Protein AF-A0AA38IQ80-F1 (afdb_monomer)

Mean predicted aligned error: 13.71 Å

Organism: NCBI:txid2755281

pLDDT: mean 82.58, std 14.48, range [47.19, 97.5]

Solvent-accessible surface area (backbone atoms only — not comparable to full-atom values): 9784 Å² total; per-residue (Å²): 133,89,78,82,50,76,65,57,54,51,52,50,52,53,50,52,51,53,53,58,63,65,72,68,71,72,79,78,72,71,72,54,96,90,56,76,80,74,76,79,72,66,96,60,54,74,66,58,50,52,52,52,51,52,54,49,54,58,61,67,70,52,61,52,74,55,47,19,66,72,8,39,65,35,91,82,21,68,60,34,56,56,54,49,64,78,44,91,44,77,90,53,44,68,58,62,79,64,60,53,92,86,53,67,62,66,62,53,52,49,47,66,72,64,61,79,82,84,71,52,74,68,54,50,50,49,63,73,43,44,65,59,54,49,52,54,50,20,63,73,68,74,44,91,78,81,85,65,34,56,85,69,84,79,131

Structure (mmCIF, N/CA/C/O backbone):
data_AF-A0AA38IQ80-F1
#
_entry.id   AF-A0AA38IQ80-F1
#
loop_
_atom_site.group_PDB
_atom_site.id
_atom_site.type_symbol
_atom_site.label_atom_id
_atom_site.label_alt_id
_atom_site.label_comp_id
_atom_site.label_asym_id
_atom_site.label_entity_id
_atom_site.label_seq_id
_atom_site.pdbx_PDB_ins_code
_atom_site.Cartn_x
_atom_site.Cartn_y
_atom_site.Cartn_z
_atom_site.occupancy
_atom_site.B_iso_or_equiv
_atom_site.auth_seq_id
_atom_site.auth_comp_id
_atom_site.auth_asym_id
_atom_site.auth_atom_id
_atom_site.pdbx_PDB_model_num
ATOM 1 N N . MET A 1 1 ? -36.121 51.555 -10.283 1.00 47.19 1 MET A N 1
ATOM 2 C CA . MET A 1 1 ? -35.225 50.377 -10.235 1.00 47.19 1 MET A CA 1
ATOM 3 C C . MET A 1 1 ? -35.871 49.265 -11.045 1.00 47.19 1 MET A C 1
ATOM 5 O O . MET A 1 1 ? -36.967 48.864 -10.685 1.00 47.19 1 MET A O 1
ATOM 9 N N . ARG A 1 2 ? -35.281 48.832 -12.169 1.00 55.78 2 ARG A N 1
ATOM 10 C CA . ARG A 1 2 ? -35.814 47.683 -12.925 1.00 55.78 2 ARG A CA 1
ATOM 11 C C . ARG A 1 2 ? -35.409 46.407 -12.190 1.00 55.78 2 ARG A C 1
ATOM 13 O O . ARG A 1 2 ? -34.219 46.151 -12.035 1.00 55.78 2 ARG A O 1
ATOM 20 N N . THR A 1 3 ? -36.388 45.669 -11.685 1.00 60.72 3 THR A N 1
ATOM 21 C CA . THR A 1 3 ? -36.188 44.352 -11.080 1.00 60.72 3 THR A CA 1
ATOM 22 C C . THR A 1 3 ? -35.866 43.352 -12.188 1.00 60.72 3 THR A C 1
ATOM 24 O O . THR A 1 3 ? -36.553 43.300 -13.204 1.00 60.72 3 THR A O 1
ATOM 27 N N . ILE A 1 4 ? -34.773 42.608 -12.025 1.00 68.94 4 ILE A N 1
ATOM 28 C CA . ILE A 1 4 ? -34.336 41.595 -12.992 1.00 68.94 4 ILE A CA 1
ATOM 29 C C . ILE A 1 4 ? -35.294 40.403 -12.875 1.00 68.94 4 ILE A C 1
ATOM 31 O O . ILE A 1 4 ? -35.487 39.880 -11.775 1.00 68.94 4 ILE A O 1
ATOM 35 N N . SER A 1 5 ? -35.917 40.000 -13.985 1.00 77.25 5 SER A N 1
ATOM 36 C CA . SER A 1 5 ? -36.846 38.866 -14.007 1.00 77.25 5 SER A CA 1
ATOM 37 C C . SER A 1 5 ? -36.085 37.549 -13.791 1.00 77.25 5 SER A C 1
ATOM 39 O O . SER A 1 5 ? -34.953 37.417 -14.262 1.00 77.25 5 SER A O 1
ATOM 41 N N . PRO A 1 6 ? -36.674 36.530 -13.137 1.00 72.69 6 PRO A N 1
ATOM 42 C CA . PRO A 1 6 ? -36.045 35.214 -12.982 1.00 72.69 6 PRO A CA 1
ATOM 43 C C . PRO A 1 6 ? -35.597 34.567 -14.306 1.00 72.69 6 PRO A C 1
ATOM 45 O O . PRO A 1 6 ? -34.631 33.802 -14.324 1.00 72.69 6 PRO A O 1
ATOM 48 N N . GLU A 1 7 ? -36.265 34.887 -15.419 1.00 76.56 7 GLU A N 1
ATOM 49 C CA . GLU A 1 7 ? -35.864 34.453 -16.766 1.00 76.56 7 GLU A CA 1
ATOM 50 C C . GLU A 1 7 ? -34.572 35.131 -17.245 1.00 76.56 7 GLU A C 1
ATOM 52 O O . GLU A 1 7 ? -33.694 34.472 -17.804 1.00 76.56 7 GLU A O 1
ATOM 57 N N . ASP A 1 8 ? -34.378 36.413 -16.930 1.00 75.56 8 ASP A N 1
ATOM 58 C CA . ASP A 1 8 ? -33.165 37.152 -17.295 1.00 75.56 8 ASP A CA 1
ATOM 59 C C . ASP A 1 8 ? -31.938 36.603 -16.550 1.00 75.56 8 ASP A C 1
ATOM 61 O O . ASP A 1 8 ? -30.848 36.494 -17.117 1.00 75.56 8 ASP A O 1
ATOM 65 N N . VAL A 1 9 ? -32.124 36.175 -15.294 1.00 76.12 9 VAL A N 1
ATOM 66 C CA . VAL A 1 9 ? -31.076 35.520 -14.492 1.00 76.12 9 VAL A CA 1
ATOM 67 C C . VAL A 1 9 ? -30.686 34.170 -15.097 1.00 76.12 9 VAL A C 1
ATOM 69 O O . VAL A 1 9 ? -29.496 33.859 -15.201 1.00 76.12 9 VAL A O 1
ATOM 72 N N . LYS A 1 10 ? -31.663 33.373 -15.552 1.00 74.50 10 LYS A N 1
ATOM 73 C CA . LYS A 1 10 ? -31.400 32.091 -16.227 1.00 74.50 10 LYS A CA 1
ATOM 74 C C . LYS A 1 10 ? -30.677 32.285 -17.557 1.00 74.50 10 LYS A C 1
ATOM 76 O O . LYS A 1 10 ? -29.750 31.528 -17.858 1.00 74.50 10 LYS A O 1
ATOM 81 N N . LEU A 1 11 ? -31.064 33.295 -18.335 1.00 73.69 11 LEU A N 1
ATOM 82 C CA . LEU A 1 11 ? -30.424 33.611 -19.611 1.00 73.69 11 LEU A CA 1
ATOM 83 C C . LEU A 1 11 ? -28.966 34.053 -19.407 1.00 73.69 11 LEU A C 1
ATOM 85 O O . LEU A 1 11 ? -28.069 33.577 -20.107 1.00 73.69 11 LEU A O 1
ATOM 89 N N . LEU A 1 12 ? -28.712 34.892 -18.397 1.00 74.81 12 LEU A N 1
ATOM 90 C CA . LEU A 1 12 ? -27.363 35.301 -17.997 1.00 74.81 12 LEU A CA 1
ATOM 91 C C . LEU A 1 12 ? -26.515 34.107 -17.549 1.00 74.81 12 LEU A C 1
ATOM 93 O O . LEU A 1 12 ? -25.401 33.937 -18.043 1.00 74.81 12 LEU A O 1
ATOM 97 N N . ALA A 1 13 ? -27.049 33.234 -16.691 1.00 72.38 13 ALA A N 1
ATOM 98 C CA . ALA A 1 13 ? -26.340 32.043 -16.222 1.00 72.38 13 ALA A CA 1
ATOM 99 C C . ALA A 1 13 ? -25.970 31.096 -17.378 1.00 72.38 13 ALA A C 1
ATOM 101 O O . ALA A 1 13 ? -24.847 30.589 -17.448 1.00 72.38 13 ALA A O 1
ATOM 102 N N . ARG A 1 14 ? -26.886 30.907 -18.334 1.00 72.06 14 ARG A N 1
ATOM 103 C CA . ARG A 1 14 ? -26.662 30.071 -19.521 1.00 72.06 14 ARG A CA 1
ATOM 104 C C . ARG A 1 14 ? -25.621 30.677 -20.465 1.00 72.06 14 ARG A C 1
ATOM 106 O O . ARG A 1 14 ? -24.789 29.951 -21.009 1.00 72.06 14 ARG A O 1
ATOM 113 N N . ASN A 1 15 ? -25.611 32.000 -20.617 1.00 72.44 15 ASN A N 1
ATOM 114 C CA . ASN A 1 15 ? -24.608 32.704 -21.416 1.00 72.44 15 ASN A CA 1
ATOM 115 C C . ASN A 1 15 ? -23.217 32.660 -20.773 1.00 72.44 15 ASN A C 1
ATOM 117 O O . ASN A 1 15 ? -22.242 32.388 -21.472 1.00 72.44 15 ASN A O 1
ATOM 121 N N . VAL A 1 16 ? -23.119 32.829 -19.451 1.00 72.25 16 VAL A N 1
ATOM 122 C CA . VAL A 1 16 ? -21.860 32.660 -18.708 1.00 72.25 16 VAL A CA 1
ATOM 123 C C . VAL A 1 16 ? -21.330 31.234 -18.865 1.00 72.25 16 VAL A C 1
ATOM 125 O O . VAL A 1 16 ? -20.164 31.057 -19.216 1.00 72.25 16 VAL A O 1
ATOM 128 N N . TYR A 1 17 ? -22.185 30.219 -18.713 1.00 69.00 17 TYR A N 1
ATOM 129 C CA . TYR A 1 17 ? -21.807 28.819 -18.924 1.00 69.00 17 TYR A CA 1
ATOM 130 C C . TYR A 1 17 ? -21.255 28.573 -20.339 1.00 69.00 17 TYR A C 1
ATOM 132 O O . TYR A 1 17 ? -20.191 27.978 -20.503 1.00 69.00 17 TYR A O 1
ATOM 140 N N . ASN A 1 18 ? -21.913 29.104 -21.372 1.00 63.59 18 ASN A N 1
ATOM 141 C CA . ASN A 1 18 ? -21.464 28.959 -22.759 1.00 63.59 18 ASN A CA 1
ATOM 142 C C . ASN A 1 18 ? -20.142 29.696 -23.055 1.00 63.59 18 ASN A C 1
ATOM 144 O O . ASN A 1 18 ? -19.335 29.214 -23.852 1.00 63.59 18 ASN A O 1
ATOM 148 N N . ILE A 1 19 ? -19.894 30.844 -22.414 1.00 65.19 19 ILE A N 1
ATOM 149 C CA . ILE A 1 19 ? -18.624 31.582 -22.519 1.00 65.19 19 ILE A CA 1
ATOM 150 C C . ILE A 1 19 ? -17.487 30.798 -21.850 1.00 65.19 19 ILE A C 1
ATOM 152 O O . ILE A 1 19 ? -16.392 30.715 -22.410 1.00 65.19 19 ILE A O 1
ATOM 156 N N . LEU A 1 20 ? -17.748 30.182 -20.694 1.00 59.84 20 LEU A N 1
ATOM 157 C CA . LEU A 1 20 ? -16.779 29.331 -19.997 1.00 59.84 20 LEU A CA 1
ATOM 158 C C . LEU A 1 20 ? -16.439 28.075 -20.812 1.00 59.84 20 LEU A C 1
ATOM 160 O O . LEU A 1 20 ? -15.265 27.731 -20.925 1.00 59.84 20 LEU A O 1
ATOM 164 N N . GLN A 1 21 ? -17.427 27.457 -21.470 1.00 57.25 21 GLN A N 1
ATOM 165 C CA . GLN A 1 21 ? -17.181 26.313 -22.357 1.00 57.25 21 GLN A CA 1
ATOM 166 C C . GLN A 1 21 ? -16.397 26.693 -23.627 1.00 57.25 21 GLN A C 1
ATOM 168 O O . GLN A 1 21 ? -15.584 25.906 -24.114 1.00 57.25 21 GLN A O 1
ATOM 173 N N . LYS A 1 22 ? -16.572 27.912 -24.160 1.00 55.31 22 LYS A N 1
ATOM 174 C CA . LYS A 1 22 ? -15.822 28.390 -25.340 1.00 55.31 22 LYS A CA 1
ATOM 175 C C . LYS A 1 22 ? -14.358 28.742 -25.052 1.00 55.31 22 LYS A C 1
ATOM 177 O O . LYS A 1 22 ? -13.553 28.707 -25.979 1.00 55.31 22 LYS A O 1
ATOM 182 N N . LYS A 1 23 ? -13.984 29.044 -23.803 1.00 51.28 23 LYS A N 1
ATOM 183 C CA . LYS A 1 23 ? -12.601 29.408 -23.434 1.00 51.28 23 LYS A CA 1
ATOM 184 C C . LYS A 1 23 ? -11.642 28.221 -23.271 1.00 51.28 23 LYS A C 1
ATOM 186 O O . LYS A 1 23 ? -10.462 28.454 -23.042 1.00 51.28 23 LYS A O 1
ATOM 191 N N . ASN A 1 24 ? -12.097 26.976 -23.448 1.00 50.72 24 ASN A N 1
ATOM 192 C CA . ASN A 1 24 ? -11.284 25.786 -23.170 1.00 50.72 24 ASN A CA 1
ATOM 193 C C . ASN A 1 24 ? -11.071 24.844 -24.369 1.00 50.72 24 ASN A C 1
ATOM 195 O O . ASN A 1 24 ? -11.049 23.624 -24.233 1.00 50.72 24 ASN A O 1
ATOM 199 N N . LYS A 1 25 ? -10.843 25.407 -25.559 1.00 52.00 25 LYS A N 1
ATOM 200 C CA . LYS A 1 25 ? -10.067 24.717 -26.601 1.00 52.00 25 LYS A CA 1
A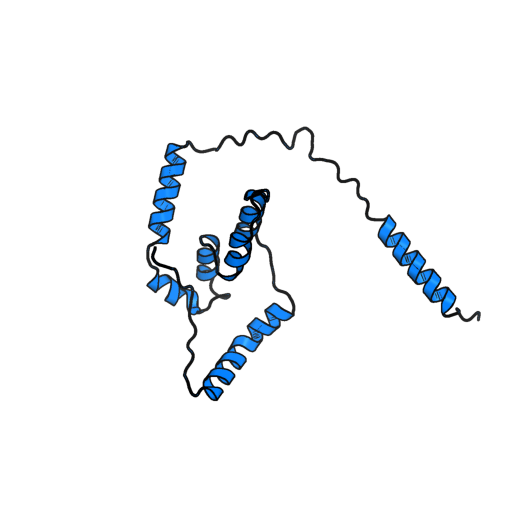TOM 201 C C . LYS A 1 25 ? -8.713 25.398 -26.731 1.00 52.00 25 LYS A C 1
ATOM 203 O O . LYS A 1 25 ? -8.457 26.111 -27.697 1.00 52.00 25 LYS A O 1
ATOM 208 N N . GLN A 1 26 ? -7.837 25.171 -25.753 1.00 48.97 26 GLN A N 1
ATOM 209 C CA . GLN A 1 26 ? -6.413 25.260 -26.054 1.00 48.97 26 GLN A CA 1
ATOM 210 C C . GLN A 1 26 ? -6.159 24.266 -27.191 1.00 48.97 26 GLN A C 1
ATOM 212 O O . GLN A 1 26 ? -6.495 23.085 -27.069 1.00 48.97 26 GLN A O 1
ATOM 217 N N . LYS A 1 27 ? -5.643 24.741 -28.330 1.00 48.34 27 LYS A N 1
ATOM 218 C CA . LYS A 1 27 ? -5.031 23.838 -29.302 1.00 48.34 27 LYS A CA 1
ATOM 219 C C . LYS A 1 27 ? -3.924 23.125 -28.537 1.00 48.34 27 LYS A C 1
ATOM 221 O O . LYS A 1 27 ? -2.932 23.754 -28.186 1.00 48.34 27 LYS A O 1
ATOM 226 N N . ILE A 1 28 ? -4.120 21.845 -28.243 1.00 50.62 28 ILE A N 1
ATOM 227 C CA . ILE A 1 28 ? -3.024 20.980 -27.831 1.00 50.62 28 ILE A CA 1
ATOM 228 C C . ILE A 1 28 ? -2.123 20.941 -29.060 1.00 50.62 28 ILE A C 1
ATOM 230 O O . ILE A 1 28 ? -2.446 20.279 -30.047 1.00 50.62 28 ILE A O 1
ATOM 234 N N . SER A 1 29 ? -1.068 21.755 -29.054 1.00 55.84 29 SER A N 1
ATOM 235 C CA . SER A 1 29 ? 0.051 21.528 -29.953 1.00 55.84 29 SER A CA 1
ATOM 236 C C . SER A 1 29 ? 0.488 20.096 -29.695 1.00 55.84 29 SER A C 1
ATOM 238 O O . SER A 1 29 ? 0.664 19.707 -28.536 1.00 55.84 29 SER A O 1
ATOM 240 N N . GLY A 1 30 ? 0.590 19.300 -30.758 1.00 58.19 30 GLY A N 1
ATOM 241 C CA . GLY A 1 30 ? 1.251 18.008 -30.657 1.00 58.19 30 GLY A CA 1
ATOM 242 C C . GLY A 1 30 ? 2.652 18.186 -30.061 1.00 58.19 30 GLY A C 1
ATOM 243 O O . GLY A 1 30 ? 3.162 19.313 -30.031 1.00 58.19 30 GLY A O 1
ATOM 244 N N . PRO A 1 31 ? 3.255 17.103 -29.551 1.00 57.38 31 PRO A N 1
ATOM 245 C CA . PRO A 1 31 ? 4.637 17.152 -29.096 1.00 57.38 31 PRO A CA 1
ATOM 246 C C . PRO A 1 31 ? 5.541 17.783 -30.169 1.00 57.38 31 PRO A C 1
ATOM 248 O O . PRO A 1 31 ? 5.267 17.640 -31.364 1.00 57.38 31 PRO A O 1
ATOM 251 N N . ASP A 1 32 ? 6.565 18.513 -29.720 1.00 54.94 32 ASP A N 1
ATOM 252 C CA . ASP A 1 32 ? 7.555 19.170 -30.580 1.00 54.94 32 ASP A CA 1
ATOM 253 C C . ASP A 1 32 ? 8.129 18.177 -31.606 1.00 54.94 32 ASP A C 1
ATOM 255 O O . ASP A 1 32 ? 8.202 16.977 -31.329 1.00 54.94 32 ASP A O 1
ATOM 259 N N . LEU A 1 33 ? 8.556 18.656 -32.777 1.00 49.56 33 LEU A N 1
ATOM 260 C CA . LEU A 1 33 ? 9.211 17.814 -33.794 1.00 49.56 33 LEU A CA 1
ATOM 261 C C . LEU A 1 33 ? 10.455 17.107 -33.222 1.00 49.56 33 LEU A C 1
ATOM 263 O O . LEU A 1 33 ? 10.764 15.988 -33.632 1.00 49.56 33 LEU A O 1
ATOM 267 N N . ASP A 1 34 ? 11.077 17.716 -32.210 1.00 54.97 34 ASP A N 1
ATOM 268 C CA . ASP A 1 34 ? 12.207 17.169 -31.453 1.00 54.97 34 ASP A CA 1
ATOM 269 C C . ASP A 1 34 ? 11.791 16.332 -30.225 1.00 54.97 34 ASP A C 1
ATOM 271 O O . ASP A 1 34 ? 12.625 15.705 -29.570 1.00 54.97 34 ASP A O 1
ATOM 275 N N . TYR A 1 35 ? 10.494 16.261 -29.908 1.00 58.22 35 TYR A N 1
ATOM 276 C CA . TYR A 1 35 ? 9.950 15.560 -28.744 1.00 58.22 35 TYR A CA 1
ATOM 277 C C . TYR A 1 35 ? 9.152 14.317 -29.145 1.00 58.22 35 TYR A C 1
ATOM 279 O O . TYR A 1 35 ? 7.961 14.204 -28.873 1.00 58.22 35 TYR A O 1
ATOM 287 N N . GLY A 1 36 ? 9.798 13.326 -29.759 1.00 57.44 36 GLY A N 1
ATOM 288 C CA . GLY A 1 36 ? 9.163 12.008 -29.861 1.00 57.44 36 GLY A CA 1
ATOM 289 C C . GLY A 1 36 ? 9.485 11.197 -31.096 1.00 57.44 36 GLY A C 1
ATOM 290 O O . GLY A 1 36 ? 8.595 10.800 -31.843 1.00 57.44 36 GLY A O 1
ATOM 291 N N . ARG A 1 37 ? 10.747 10.800 -31.218 1.00 48.84 37 ARG A N 1
ATOM 292 C CA . ARG A 1 37 ? 11.069 9.460 -31.709 1.00 48.84 37 ARG A CA 1
ATOM 293 C C . ARG A 1 37 ? 12.253 8.924 -30.924 1.00 48.84 37 ARG A C 1
ATOM 295 O O . ARG A 1 37 ? 13.312 8.648 -31.470 1.00 48.84 37 ARG A O 1
ATOM 302 N N . GLN A 1 38 ? 12.085 8.830 -29.609 1.00 51.81 38 GLN A N 1
ATOM 303 C CA . GLN A 1 38 ? 13.052 8.122 -28.787 1.00 51.81 38 GLN A CA 1
ATOM 304 C C . GLN A 1 38 ? 12.930 6.644 -29.154 1.00 51.81 38 GLN A C 1
ATOM 306 O O . GLN A 1 38 ? 12.042 5.939 -28.679 1.00 51.81 38 GLN A O 1
ATOM 311 N N . ASN A 1 39 ? 13.821 6.177 -30.031 1.00 51.44 39 ASN A N 1
ATOM 312 C CA . ASN A 1 39 ? 14.406 4.865 -29.810 1.00 51.44 39 ASN A CA 1
ATOM 313 C C . ASN A 1 39 ? 14.873 4.917 -28.357 1.00 51.44 39 ASN A C 1
ATOM 315 O O . ASN A 1 39 ? 15.810 5.651 -28.051 1.00 51.44 39 ASN A O 1
ATOM 319 N N . ILE A 1 40 ? 14.119 4.290 -27.456 1.00 59.50 40 ILE A N 1
ATOM 320 C CA . ILE A 1 40 ? 14.504 4.177 -26.055 1.00 59.50 40 ILE A CA 1
ATOM 321 C C . ILE A 1 40 ? 15.714 3.250 -26.091 1.00 59.50 40 ILE A C 1
ATOM 323 O O . ILE A 1 40 ? 15.570 2.032 -26.060 1.00 59.50 40 ILE A O 1
ATOM 327 N N . VAL A 1 41 ? 16.894 3.826 -26.305 1.00 62.00 41 VAL A N 1
ATOM 328 C CA . VAL A 1 41 ? 18.148 3.141 -26.039 1.00 62.00 41 VAL A CA 1
ATOM 329 C C . VAL A 1 41 ? 18.135 2.983 -24.532 1.00 62.00 41 VAL A C 1
ATOM 331 O O . VAL A 1 41 ? 18.096 3.975 -23.810 1.00 62.00 41 VAL A O 1
ATOM 334 N N . MET A 1 42 ? 18.002 1.746 -24.066 1.00 64.69 42 MET A N 1
ATOM 335 C CA . MET A 1 42 ? 18.162 1.483 -22.647 1.00 64.69 42 MET A CA 1
ATOM 336 C C . MET A 1 42 ? 19.602 1.850 -22.292 1.00 64.69 42 MET A C 1
ATOM 338 O O . MET A 1 42 ? 20.526 1.439 -22.989 1.00 64.69 42 MET A O 1
ATOM 342 N N . ASP A 1 43 ? 19.781 2.641 -21.236 1.00 80.56 43 ASP A N 1
ATOM 343 C CA . ASP A 1 43 ? 21.109 3.079 -20.778 1.00 80.56 43 ASP A CA 1
ATOM 344 C C . ASP A 1 43 ? 21.963 1.915 -20.234 1.00 80.56 43 ASP A C 1
ATOM 346 O O . ASP A 1 43 ? 23.140 2.094 -19.938 1.00 80.56 43 ASP A O 1
ATOM 350 N N . ILE A 1 44 ? 21.355 0.734 -20.099 1.00 85.38 44 ILE A N 1
ATOM 351 C CA . ILE A 1 44 ? 21.932 -0.506 -19.586 1.00 85.38 44 ILE A CA 1
ATOM 352 C C . ILE A 1 44 ? 21.792 -1.610 -20.630 1.00 85.38 44 ILE A C 1
ATOM 354 O O . ILE A 1 44 ? 20.819 -1.635 -21.393 1.00 85.38 44 ILE A O 1
ATOM 358 N N . ASP A 1 45 ? 22.755 -2.527 -20.650 1.00 90.62 45 ASP A N 1
ATOM 359 C CA . ASP A 1 45 ? 22.681 -3.698 -21.517 1.00 90.62 45 ASP A CA 1
ATOM 360 C C . ASP A 1 45 ? 21.666 -4.737 -20.994 1.00 90.62 45 ASP A C 1
ATOM 362 O O . ASP A 1 45 ? 21.217 -4.702 -19.842 1.00 90.62 45 ASP A O 1
ATOM 366 N N . ASP A 1 46 ? 21.273 -5.671 -21.864 1.00 88.56 46 ASP A N 1
ATOM 367 C CA . ASP A 1 46 ? 20.268 -6.686 -21.533 1.00 88.56 46 ASP A CA 1
ATOM 368 C C . ASP A 1 46 ? 20.722 -7.623 -20.396 1.00 88.56 46 ASP A C 1
ATOM 370 O O . ASP A 1 46 ? 19.898 -8.098 -19.610 1.00 88.56 46 ASP A O 1
ATOM 374 N N . ALA A 1 47 ? 22.026 -7.895 -20.284 1.00 91.38 47 ALA A N 1
ATOM 375 C CA . ALA A 1 47 ? 22.570 -8.776 -19.254 1.00 91.38 47 ALA A CA 1
ATOM 376 C C . ALA A 1 47 ? 22.567 -8.091 -17.879 1.00 91.38 47 ALA A C 1
ATOM 378 O O . ALA A 1 47 ? 22.199 -8.703 -16.872 1.00 91.38 47 ALA A O 1
ATOM 379 N N . GLU A 1 48 ? 22.920 -6.810 -17.840 1.00 93.06 48 GLU A N 1
ATOM 380 C CA . GLU A 1 48 ? 22.863 -5.956 -16.664 1.00 93.06 48 GLU A CA 1
ATOM 381 C C . GLU A 1 48 ? 21.418 -5.801 -16.175 1.00 93.06 48 GLU A C 1
ATOM 383 O O . GLU A 1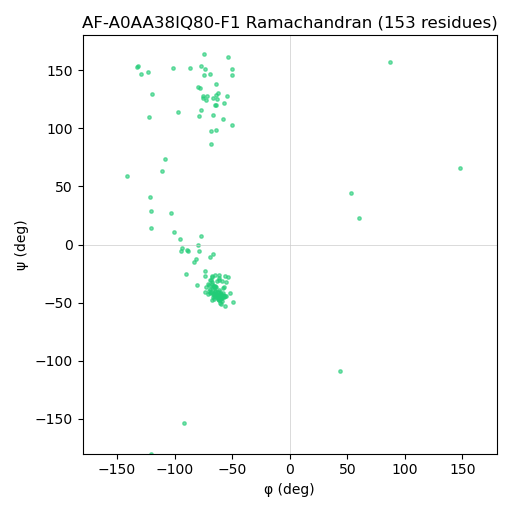 48 ? 21.147 -5.955 -14.980 1.00 93.06 48 GLU A O 1
ATOM 388 N N . PHE A 1 49 ? 20.463 -5.593 -17.089 1.00 91.31 49 PHE A N 1
ATOM 389 C CA . PHE A 1 49 ? 19.041 -5.547 -16.750 1.00 91.31 49 PHE A CA 1
ATOM 390 C C . PHE A 1 49 ? 18.558 -6.843 -16.086 1.00 91.31 49 PHE A C 1
ATOM 392 O O . PHE A 1 49 ? 17.910 -6.795 -15.034 1.00 91.31 49 PHE A O 1
ATOM 399 N N . GLU A 1 50 ? 18.881 -8.006 -16.656 1.00 93.81 50 GLU A N 1
ATOM 400 C CA . GLU A 1 50 ? 18.484 -9.291 -16.071 1.00 93.81 50 GLU A CA 1
ATOM 401 C C . GLU A 1 50 ? 19.148 -9.529 -14.704 1.00 93.81 50 GLU A C 1
ATOM 403 O O . GLU A 1 50 ? 18.495 -10.032 -13.783 1.00 93.81 50 GLU A O 1
ATOM 408 N N . ASN A 1 51 ? 20.396 -9.091 -14.513 1.00 94.31 51 ASN A N 1
ATOM 409 C CA . ASN A 1 51 ? 21.064 -9.158 -13.214 1.00 94.31 51 ASN A CA 1
ATOM 410 C C . ASN A 1 51 ? 20.395 -8.255 -12.160 1.00 94.31 51 ASN A C 1
ATOM 412 O O . ASN A 1 51 ? 20.139 -8.692 -11.032 1.00 94.31 51 ASN A O 1
ATOM 416 N N . HIS A 1 52 ? 20.048 -7.016 -12.523 1.00 92.88 52 HIS A N 1
ATOM 417 C CA . HIS A 1 52 ? 19.313 -6.099 -11.647 1.00 92.88 52 HIS A CA 1
ATOM 418 C C . HIS A 1 52 ? 17.935 -6.644 -11.281 1.00 92.88 52 HIS A C 1
ATOM 420 O O . HIS A 1 52 ? 17.545 -6.617 -10.114 1.00 92.88 52 HIS A O 1
ATOM 426 N N . LYS A 1 53 ? 17.212 -7.193 -12.258 1.00 92.25 53 LYS A N 1
ATOM 427 C CA . LYS A 1 53 ? 15.909 -7.826 -12.051 1.00 92.25 53 LYS A CA 1
ATOM 428 C C . LYS A 1 53 ? 16.006 -9.011 -11.095 1.00 92.25 53 LYS A C 1
ATOM 430 O O . LYS A 1 53 ? 15.202 -9.099 -10.170 1.00 92.25 53 LYS A O 1
ATOM 435 N N . LYS A 1 54 ? 16.991 -9.894 -11.282 1.00 93.12 54 LYS A N 1
ATOM 436 C CA . LYS A 1 54 ? 17.222 -11.038 -10.390 1.00 93.12 54 LYS A CA 1
ATOM 437 C C . LYS A 1 54 ? 17.505 -10.578 -8.960 1.00 93.12 54 LYS A C 1
ATOM 439 O O . LYS A 1 54 ? 16.810 -10.998 -8.040 1.00 93.12 54 LYS A O 1
ATOM 444 N N . THR A 1 55 ? 18.453 -9.657 -8.801 1.00 93.38 55 THR A N 1
ATOM 445 C CA . THR A 1 55 ? 18.814 -9.083 -7.496 1.00 93.38 55 THR A CA 1
ATOM 446 C C . THR A 1 55 ? 17.594 -8.450 -6.820 1.00 93.38 55 THR A C 1
ATOM 448 O O . THR A 1 55 ? 17.327 -8.680 -5.645 1.00 93.38 55 THR A O 1
ATOM 451 N N . PHE A 1 56 ? 16.795 -7.690 -7.572 1.00 91.94 56 PHE A N 1
ATOM 452 C CA . PHE A 1 56 ? 15.585 -7.059 -7.055 1.00 91.94 56 PHE A CA 1
ATOM 453 C C . PHE A 1 56 ? 14.559 -8.086 -6.556 1.00 91.94 56 PHE A C 1
ATOM 455 O O . PHE A 1 56 ? 14.035 -7.937 -5.453 1.00 91.94 56 PHE A O 1
ATOM 462 N N . LEU A 1 57 ? 14.302 -9.153 -7.315 1.00 89.88 57 LEU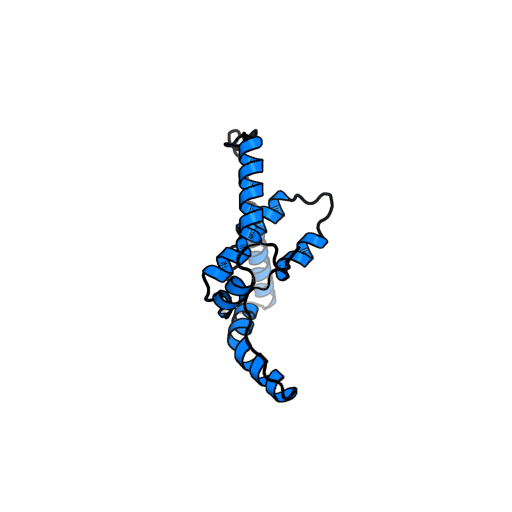 A N 1
ATOM 463 C CA . LEU A 1 57 ? 13.385 -10.220 -6.897 1.00 89.88 57 LEU A CA 1
ATOM 464 C C . LEU A 1 57 ? 13.869 -10.938 -5.628 1.00 89.88 57 LEU A C 1
ATOM 466 O O . LEU A 1 57 ? 13.071 -11.163 -4.721 1.00 89.88 57 LEU A O 1
ATOM 470 N N . GLU A 1 58 ? 15.170 -11.213 -5.514 1.00 89.81 58 GLU A N 1
ATOM 471 C CA . GLU A 1 58 ? 15.760 -11.798 -4.300 1.00 89.81 58 GLU A CA 1
ATOM 472 C C . GLU A 1 58 ? 15.551 -10.888 -3.079 1.00 89.81 58 GLU A C 1
ATOM 474 O O . GLU A 1 58 ? 15.132 -11.351 -2.017 1.00 89.81 58 GLU A O 1
ATOM 479 N N . THR A 1 59 ? 15.738 -9.571 -3.237 1.00 89.12 59 THR A N 1
ATOM 480 C CA . THR A 1 59 ? 15.491 -8.610 -2.147 1.00 89.12 59 THR A CA 1
ATOM 481 C C . THR A 1 59 ? 14.017 -8.492 -1.757 1.00 89.12 59 THR A C 1
ATOM 483 O O . THR A 1 59 ? 13.714 -8.168 -0.610 1.00 89.12 59 THR A O 1
ATOM 486 N N . LEU A 1 60 ? 13.083 -8.759 -2.678 1.00 88.38 60 LEU A N 1
ATOM 487 C CA . LEU A 1 60 ? 11.646 -8.693 -2.403 1.00 88.38 60 LEU A CA 1
ATOM 488 C C . LEU A 1 60 ? 11.140 -9.853 -1.541 1.00 88.38 60 LEU A C 1
ATOM 490 O O . LEU A 1 60 ? 10.130 -9.670 -0.854 1.00 88.38 60 LEU A O 1
ATOM 494 N N . GLY A 1 61 ? 11.795 -11.014 -1.590 1.00 81.88 61 GLY A N 1
ATOM 495 C CA . GLY A 1 61 ? 11.429 -12.195 -0.801 1.00 81.88 61 GLY A CA 1
ATOM 496 C C . GLY A 1 61 ? 11.976 -12.188 0.631 1.00 81.88 61 GLY A C 1
ATOM 497 O O . GLY A 1 61 ? 11.516 -12.960 1.469 1.00 81.88 61 GLY A O 1
ATOM 498 N N . ALA A 1 62 ? 12.940 -11.317 0.932 1.00 80.25 62 ALA A N 1
ATOM 499 C CA . ALA A 1 62 ? 13.537 -11.215 2.258 1.00 80.25 62 ALA A CA 1
ATOM 500 C C . ALA A 1 62 ? 12.632 -10.463 3.255 1.00 80.25 62 ALA A C 1
ATOM 502 O O . ALA A 1 62 ? 11.840 -9.596 2.884 1.00 80.25 62 ALA A O 1
ATOM 503 N N . ASP A 1 63 ? 12.790 -10.772 4.545 1.00 88.25 63 ASP A N 1
ATOM 504 C CA . ASP A 1 63 ? 12.278 -9.978 5.672 1.00 88.25 63 ASP A CA 1
ATOM 505 C C . ASP A 1 63 ? 10.751 -9.766 5.749 1.00 88.25 63 ASP A C 1
ATOM 507 O O . ASP A 1 63 ? 10.296 -8.850 6.430 1.00 88.25 63 ASP A O 1
ATOM 511 N N . ILE A 1 64 ? 9.934 -10.630 5.134 1.00 90.75 64 ILE A N 1
ATOM 512 C CA . ILE A 1 64 ? 8.462 -10.487 5.093 1.00 90.75 64 ILE A CA 1
ATOM 513 C C . ILE A 1 64 ? 7.847 -10.230 6.483 1.00 90.75 64 ILE A C 1
ATOM 515 O O . ILE A 1 64 ? 7.094 -9.274 6.663 1.00 90.75 64 ILE A O 1
ATOM 519 N N . ASN A 1 65 ? 8.209 -11.036 7.487 1.00 91.75 65 ASN A N 1
ATOM 520 C CA . ASN A 1 65 ? 7.674 -10.895 8.849 1.00 91.75 65 ASN A CA 1
ATOM 521 C C . ASN A 1 65 ? 8.112 -9.587 9.519 1.00 91.75 65 ASN A C 1
ATOM 523 O O . ASN A 1 65 ? 7.353 -8.968 10.259 1.00 91.75 65 ASN A O 1
ATOM 527 N N . LYS A 1 66 ? 9.347 -9.157 9.256 1.00 93.38 66 LYS A N 1
ATOM 528 C CA . LYS A 1 66 ? 9.891 -7.912 9.797 1.00 93.38 66 LYS A CA 1
ATOM 529 C C . LYS A 1 66 ? 9.209 -6.702 9.159 1.00 93.38 66 LYS A C 1
ATOM 531 O O . LYS A 1 66 ? 8.877 -5.755 9.865 1.00 93.38 66 LYS A O 1
ATOM 536 N N . ILE A 1 67 ? 8.943 -6.766 7.854 1.00 93.75 67 ILE A N 1
ATOM 537 C CA . ILE A 1 67 ? 8.208 -5.729 7.127 1.00 93.75 67 ILE A CA 1
ATOM 538 C C . ILE A 1 67 ? 6.807 -5.553 7.714 1.00 93.75 67 ILE A C 1
ATOM 540 O O . ILE A 1 67 ? 6.394 -4.413 7.902 1.00 93.75 67 ILE A O 1
ATOM 544 N N . GLU A 1 68 ? 6.088 -6.627 8.051 1.00 94.81 68 GLU A N 1
ATOM 545 C CA . GLU A 1 68 ? 4.771 -6.513 8.698 1.00 94.81 68 GLU A CA 1
ATOM 546 C C . GLU A 1 68 ? 4.863 -5.684 9.985 1.00 94.81 68 GLU A C 1
ATOM 548 O O . GLU A 1 68 ? 4.182 -4.668 10.109 1.00 94.81 68 GLU A O 1
ATOM 553 N N . ILE A 1 69 ? 5.780 -6.044 10.886 1.00 93.62 69 ILE A N 1
ATOM 554 C CA . ILE A 1 69 ? 5.937 -5.388 12.190 1.00 93.62 69 ILE A CA 1
ATOM 555 C C . ILE A 1 69 ? 6.328 -3.910 12.035 1.00 93.62 69 ILE A C 1
ATOM 557 O O . ILE A 1 69 ? 5.726 -3.039 12.662 1.00 93.62 69 ILE A O 1
ATOM 561 N N . GLU A 1 70 ? 7.307 -3.609 11.178 1.00 93.50 70 GLU A N 1
ATOM 562 C CA . GLU A 1 70 ? 7.821 -2.245 10.958 1.00 93.50 70 GLU A CA 1
ATOM 563 C C . GLU A 1 70 ? 6.827 -1.316 10.246 1.00 93.50 70 GLU A C 1
ATOM 565 O O . GLU A 1 70 ? 7.056 -0.108 10.140 1.00 93.50 70 GLU A O 1
ATOM 570 N N . THR A 1 71 ? 5.737 -1.868 9.716 1.00 94.81 71 THR A N 1
ATOM 571 C CA . THR A 1 71 ? 4.789 -1.125 8.887 1.00 94.81 71 THR A CA 1
ATOM 572 C C . THR A 1 71 ? 3.365 -1.108 9.439 1.00 94.81 71 THR A C 1
ATOM 574 O O . THR A 1 71 ? 2.446 -0.684 8.737 1.00 94.81 71 THR A O 1
ATOM 577 N N . ARG A 1 72 ? 3.173 -1.498 10.708 1.00 94.06 72 ARG A N 1
ATOM 578 C CA . ARG A 1 72 ? 1.867 -1.478 11.402 1.00 94.06 72 ARG A CA 1
ATOM 579 C C . ARG A 1 72 ? 1.247 -0.092 11.530 1.00 94.06 72 ARG A C 1
ATOM 581 O O . ARG A 1 72 ? 0.034 0.035 11.494 1.00 94.06 72 ARG A O 1
ATOM 588 N N . ASN A 1 73 ? 2.070 0.951 11.589 1.00 89.38 73 ASN A N 1
ATOM 589 C CA . ASN A 1 73 ? 1.632 2.349 11.550 1.00 89.38 73 ASN A CA 1
ATOM 590 C C . ASN A 1 73 ? 1.253 2.841 10.134 1.00 89.38 73 ASN A C 1
ATOM 592 O O . ASN A 1 73 ? 1.005 4.029 9.942 1.00 89.38 73 ASN A O 1
ATOM 596 N N . GLN A 1 74 ? 1.218 1.946 9.137 1.00 88.19 74 GLN A N 1
ATOM 597 C CA . GLN A 1 74 ? 0.685 2.156 7.788 1.00 88.19 74 GLN A CA 1
ATOM 598 C C . GLN A 1 74 ? 1.081 3.501 7.147 1.00 88.19 74 GLN A C 1
ATOM 600 O O . GLN A 1 74 ? 2.232 3.682 6.754 1.00 88.19 74 GLN A O 1
ATOM 605 N N . ASN A 1 75 ? 0.133 4.437 7.010 1.00 85.12 75 ASN A N 1
ATOM 606 C CA . ASN A 1 75 ? 0.313 5.704 6.299 1.00 85.12 75 ASN A CA 1
ATOM 607 C C . ASN A 1 75 ? 1.401 6.592 6.924 1.00 85.12 75 ASN A C 1
ATOM 609 O O . ASN A 1 75 ? 2.114 7.287 6.196 1.00 85.12 75 ASN A O 1
ATOM 613 N N . ASP A 1 76 ? 1.591 6.498 8.239 1.00 86.75 76 ASP A N 1
ATOM 614 C CA . ASP A 1 76 ? 2.610 7.256 8.968 1.00 86.75 76 ASP A CA 1
ATOM 615 C C . ASP A 1 76 ? 4.017 6.643 8.820 1.00 86.75 76 ASP A C 1
ATOM 617 O O . ASP A 1 76 ? 5.013 7.224 9.253 1.00 86.75 76 ASP A O 1
ATOM 621 N N . SER A 1 77 ? 4.132 5.475 8.179 1.00 89.75 77 SER A N 1
ATOM 622 C CA . SER A 1 77 ? 5.398 4.790 7.926 1.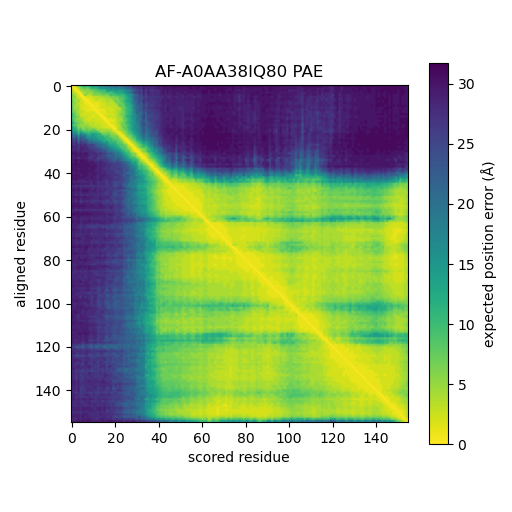00 89.75 77 SER A CA 1
ATOM 623 C C . SER A 1 77 ? 5.932 5.069 6.527 1.00 89.75 77 SER A C 1
ATOM 625 O O . SER A 1 77 ? 5.414 4.583 5.518 1.00 89.75 77 SER A O 1
ATOM 627 N N . ILE A 1 78 ? 7.073 5.758 6.456 1.00 90.94 78 ILE A N 1
ATOM 628 C CA . ILE A 1 78 ? 7.841 5.899 5.208 1.00 90.94 78 ILE A CA 1
ATOM 629 C C . ILE A 1 78 ? 8.215 4.514 4.656 1.00 90.94 78 ILE A C 1
ATOM 631 O O . ILE A 1 78 ? 8.176 4.285 3.445 1.00 90.94 78 ILE A O 1
ATOM 635 N N . LYS A 1 79 ? 8.525 3.560 5.545 1.00 92.69 79 LYS A N 1
ATOM 636 C CA . LYS A 1 79 ? 8.844 2.181 5.168 1.00 92.69 79 LYS A CA 1
ATOM 637 C C . LYS A 1 79 ? 7.656 1.524 4.465 1.00 92.69 79 LYS A C 1
ATOM 639 O O . LYS A 1 79 ? 7.844 1.002 3.368 1.00 92.69 79 LYS A O 1
ATOM 644 N N . TRP A 1 80 ? 6.442 1.638 5.008 1.00 93.31 80 TRP A N 1
ATOM 645 C CA . TRP A 1 80 ? 5.221 1.112 4.377 1.00 93.31 80 TRP A CA 1
ATOM 646 C C . TRP A 1 80 ? 4.989 1.712 2.985 1.00 93.31 80 TRP A C 1
ATOM 648 O O . TRP A 1 80 ? 4.719 0.977 2.033 1.00 93.31 80 TRP A O 1
ATOM 658 N N . GLN A 1 81 ? 5.169 3.029 2.830 1.00 89.69 81 GLN A N 1
ATOM 659 C CA . GLN A 1 81 ? 5.049 3.694 1.527 1.00 89.69 81 GLN A CA 1
ATOM 660 C C . GLN A 1 81 ? 6.087 3.156 0.527 1.00 89.69 81 GLN A C 1
ATOM 662 O O . GLN A 1 81 ? 5.740 2.813 -0.605 1.00 89.69 81 GLN A O 1
ATOM 667 N N . SER A 1 82 ? 7.344 3.006 0.958 1.00 91.00 82 SER A N 1
ATOM 668 C CA . SER A 1 82 ? 8.432 2.497 0.114 1.00 91.00 82 SER A CA 1
ATOM 669 C C . SER A 1 82 ? 8.230 1.040 -0.312 1.00 91.00 82 SER A C 1
ATOM 671 O O . SER A 1 82 ? 8.479 0.699 -1.466 1.00 91.00 82 SER A O 1
ATOM 673 N N . GLU A 1 83 ? 7.737 0.178 0.583 1.00 92.19 83 GLU A N 1
ATOM 674 C CA . GLU A 1 83 ? 7.491 -1.234 0.281 1.00 92.19 83 GLU A CA 1
ATOM 675 C C . GLU A 1 83 ? 6.301 -1.408 -0.670 1.00 92.19 83 GLU A C 1
ATOM 677 O O . GLU A 1 83 ? 6.334 -2.263 -1.556 1.00 92.19 83 GLU A O 1
ATOM 682 N N . ARG A 1 84 ? 5.280 -0.549 -0.569 1.00 90.31 84 ARG A N 1
ATOM 683 C CA . ARG A 1 84 ? 4.142 -0.554 -1.500 1.00 90.31 84 ARG A CA 1
ATOM 684 C C . ARG A 1 84 ? 4.495 -0.101 -2.908 1.00 90.31 84 ARG A C 1
ATOM 686 O O . ARG A 1 84 ? 3.870 -0.583 -3.843 1.00 90.31 84 ARG A O 1
ATOM 693 N N . LEU A 1 85 ? 5.468 0.794 -3.086 1.00 88.56 85 LEU A N 1
ATOM 694 C CA . LEU A 1 85 ? 5.907 1.217 -4.425 1.00 88.56 85 LEU A CA 1
ATOM 695 C C . LEU A 1 85 ? 6.599 0.089 -5.196 1.00 88.56 85 LEU A C 1
ATOM 697 O O . LEU A 1 85 ? 6.542 0.047 -6.422 1.00 88.56 85 LEU A O 1
ATOM 701 N N . LYS A 1 86 ? 7.221 -0.846 -4.475 1.00 89.62 86 LYS A N 1
ATOM 702 C CA . LYS A 1 86 ? 7.918 -1.995 -5.060 1.00 89.62 86 LYS A CA 1
ATOM 703 C C . LYS A 1 86 ? 6.972 -3.141 -5.440 1.00 89.62 86 LYS A C 1
ATOM 705 O O . LYS A 1 86 ? 7.405 -4.080 -6.102 1.00 89.62 86 LYS A O 1
ATOM 710 N N . ARG A 1 87 ? 5.709 -3.113 -4.992 1.00 90.44 87 ARG A N 1
ATOM 711 C CA . ARG A 1 87 ? 4.800 -4.272 -5.003 1.00 90.44 87 ARG A CA 1
ATOM 712 C C . ARG A 1 87 ? 3.425 -3.924 -5.562 1.00 90.44 87 ARG A C 1
ATOM 714 O O . ARG A 1 87 ? 2.931 -2.807 -5.439 1.00 90.44 87 ARG A O 1
ATOM 721 N N . LEU A 1 88 ? 2.753 -4.918 -6.136 1.00 91.50 88 LEU A N 1
ATOM 722 C CA . LEU A 1 88 ? 1.340 -4.777 -6.471 1.00 91.50 88 LEU A CA 1
ATOM 723 C C . LEU A 1 88 ? 0.505 -4.870 -5.195 1.00 91.50 88 LEU A C 1
ATOM 725 O O . LEU A 1 88 ? 0.607 -5.827 -4.437 1.00 91.50 88 LEU A O 1
ATOM 729 N N . THR A 1 89 ? -0.334 -3.865 -4.963 1.00 92.19 89 THR A N 1
ATOM 730 C CA . THR A 1 89 ? -1.177 -3.790 -3.763 1.00 92.19 89 THR A CA 1
ATOM 731 C C . THR A 1 89 ? -2.605 -4.215 -4.081 1.00 92.19 89 THR A C 1
ATOM 733 O O . THR A 1 89 ? -3.080 -4.006 -5.203 1.00 92.19 89 THR A O 1
ATOM 736 N N . ALA A 1 90 ? -3.322 -4.743 -3.087 1.00 91.94 90 ALA A N 1
ATOM 737 C CA . ALA A 1 90 ? -4.706 -5.200 -3.238 1.00 91.94 90 ALA A CA 1
ATOM 738 C C . ALA A 1 90 ? -5.629 -4.138 -3.870 1.00 91.94 90 ALA A C 1
ATOM 740 O O . ALA A 1 90 ? -6.391 -4.439 -4.789 1.00 91.94 90 ALA A O 1
ATOM 741 N N . SER A 1 91 ? -5.497 -2.870 -3.463 1.00 89.19 91 SER A N 1
ATOM 742 C CA . SER A 1 91 ? -6.293 -1.759 -4.006 1.00 89.19 91 SER A CA 1
ATOM 743 C C . SER A 1 91 ? -6.022 -1.477 -5.490 1.00 89.19 91 SER A C 1
ATOM 745 O O . SER A 1 91 ? -6.895 -0.980 -6.200 1.00 89.19 91 SER A O 1
ATOM 747 N N . SER A 1 92 ? -4.831 -1.818 -5.986 1.00 88.94 92 SER A N 1
ATOM 748 C CA . SER A 1 92 ? -4.470 -1.693 -7.402 1.00 88.94 92 SER A CA 1
ATOM 749 C C . SER A 1 92 ? -4.787 -2.947 -8.224 1.00 88.94 92 SER A C 1
ATOM 751 O O . SER A 1 92 ? -5.027 -2.853 -9.432 1.00 88.94 92 SER A O 1
ATOM 753 N N . PHE A 1 93 ? -4.835 -4.113 -7.574 1.00 90.94 93 PHE A N 1
ATOM 754 C CA . PHE A 1 93 ? -4.902 -5.418 -8.226 1.00 90.94 93 PHE A CA 1
ATOM 755 C C . PHE A 1 93 ? -6.168 -5.587 -9.071 1.00 90.94 93 PHE A C 1
ATOM 757 O O . PHE A 1 93 ? -6.101 -6.006 -10.225 1.00 90.94 93 PHE A O 1
ATOM 764 N N . GLY A 1 94 ? -7.314 -5.121 -8.564 1.00 91.81 94 GLY A N 1
ATOM 765 C CA . GLY A 1 94 ? -8.579 -5.167 -9.300 1.00 91.81 94 GLY A CA 1
ATOM 766 C C . GLY A 1 94 ? -8.542 -4.425 -10.643 1.00 91.81 94 GLY A C 1
ATOM 767 O O . GLY A 1 94 ? -9.198 -4.850 -11.595 1.00 91.81 94 GLY A O 1
ATOM 768 N N . ARG A 1 95 ? -7.753 -3.345 -10.761 1.00 89.06 95 ARG A N 1
ATOM 769 C CA . ARG A 1 95 ? -7.545 -2.668 -12.050 1.00 89.06 95 ARG A CA 1
ATOM 770 C C . ARG A 1 95 ? -6.700 -3.519 -12.988 1.00 89.06 95 ARG A C 1
ATOM 772 O O . ARG A 1 95 ? -7.015 -3.592 -14.171 1.00 89.06 95 ARG A O 1
ATOM 779 N N . ILE A 1 96 ? -5.640 -4.130 -12.468 1.00 90.88 96 ILE A N 1
ATOM 780 C CA . ILE A 1 96 ? -4.678 -4.920 -13.245 1.00 90.88 96 ILE A CA 1
ATOM 781 C C . ILE A 1 96 ? -5.373 -6.127 -13.875 1.00 90.88 96 ILE A C 1
ATOM 783 O O . ILE A 1 96 ? -5.260 -6.330 -15.082 1.00 90.88 96 ILE A O 1
ATOM 787 N N . CYS A 1 97 ? -6.185 -6.851 -13.102 1.00 91.69 97 CYS A N 1
ATOM 788 C CA . CYS A 1 97 ? -6.951 -7.995 -13.601 1.00 91.69 97 CYS A CA 1
ATOM 789 C C . CYS A 1 97 ? -7.952 -7.626 -14.710 1.00 91.69 97 CYS A C 1
ATOM 791 O O . CYS A 1 97 ? -8.305 -8.469 -15.528 1.00 91.69 97 CYS A O 1
ATOM 793 N N . LYS A 1 98 ? -8.420 -6.372 -14.749 1.00 91.88 98 LYS A N 1
ATOM 794 C CA . LYS A 1 98 ? -9.424 -5.882 -15.711 1.00 91.88 98 LYS A CA 1
ATOM 795 C C . LYS A 1 98 ? -8.814 -5.210 -16.944 1.00 91.88 98 LYS A C 1
ATOM 797 O O . LYS A 1 98 ? -9.553 -4.652 -17.759 1.00 91.88 98 LYS A O 1
ATOM 802 N N . LEU A 1 99 ? -7.488 -5.217 -17.091 1.00 90.25 99 LEU A N 1
ATOM 803 C CA . LEU A 1 99 ? -6.837 -4.593 -18.240 1.00 90.25 99 LEU A CA 1
ATOM 804 C C . LEU A 1 99 ? -7.231 -5.289 -19.540 1.00 90.25 99 LEU A C 1
ATOM 806 O O . LEU A 1 99 ? -7.103 -6.503 -19.692 1.00 90.25 99 LEU A O 1
ATOM 810 N N . ARG A 1 100 ? -7.681 -4.495 -20.515 1.00 89.50 100 ARG A N 1
ATOM 811 C CA . ARG A 1 100 ? -7.948 -5.008 -21.857 1.00 89.50 100 ARG A CA 1
ATOM 812 C C . ARG A 1 100 ? -6.625 -5.260 -22.568 1.00 89.50 100 ARG A C 1
ATOM 814 O O . ARG A 1 100 ? -5.648 -4.546 -22.355 1.00 89.50 100 ARG A O 1
ATOM 821 N N . LYS A 1 101 ? -6.616 -6.222 -23.491 1.00 87.56 101 LYS A N 1
ATOM 822 C CA . LYS A 1 101 ? -5.428 -6.563 -24.294 1.00 87.56 101 LYS A CA 1
ATOM 823 C C . LYS A 1 101 ? -4.852 -5.356 -25.050 1.00 87.56 101 LYS A C 1
ATOM 825 O O . LYS A 1 101 ? -3.641 -5.276 -25.218 1.00 87.56 101 LYS A O 1
ATO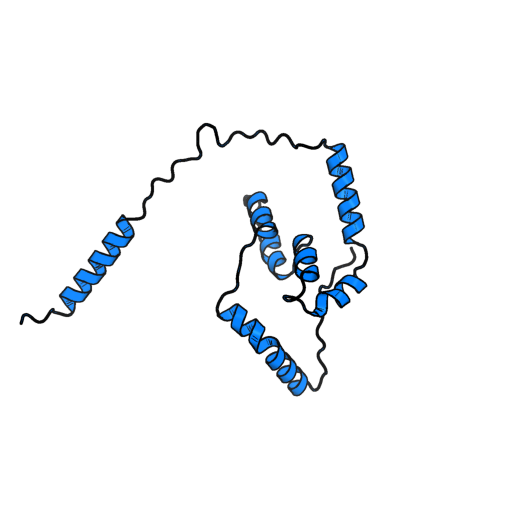M 830 N N . ASN A 1 102 ? -5.716 -4.426 -25.464 1.00 86.50 102 ASN A N 1
ATOM 831 C CA . ASN A 1 102 ? -5.358 -3.203 -26.183 1.00 86.50 102 ASN A CA 1
ATOM 832 C C . ASN A 1 102 ? -5.028 -2.006 -25.269 1.00 86.50 102 ASN A C 1
ATOM 834 O O . ASN A 1 102 ? -4.644 -0.952 -25.770 1.00 86.50 102 ASN A O 1
ATOM 838 N N . THR A 1 103 ? -5.196 -2.120 -23.948 1.00 82.50 103 THR A N 1
ATOM 839 C CA . THR A 1 103 ? -4.796 -1.058 -23.019 1.00 82.50 103 THR A CA 1
ATOM 840 C C . THR A 1 103 ? -3.277 -1.060 -22.870 1.00 82.50 103 THR A C 1
ATOM 842 O O . THR A 1 103 ? -2.674 -2.084 -22.549 1.00 82.50 103 THR A O 1
ATOM 845 N N . SER A 1 104 ? -2.650 0.102 -23.071 1.00 84.69 104 SER A N 1
ATOM 846 C CA . SER A 1 104 ? -1.208 0.249 -22.870 1.00 84.69 104 SER A CA 1
ATOM 847 C C . SER A 1 104 ? -0.828 -0.006 -21.410 1.00 84.69 104 SER A C 1
ATOM 849 O O . SER A 1 104 ? -1.330 0.651 -20.494 1.00 84.69 104 SER A O 1
ATOM 851 N N . ARG A 1 105 ? 0.105 -0.941 -21.204 1.00 86.94 105 ARG A N 1
ATOM 852 C CA . ARG A 1 105 ? 0.667 -1.272 -19.887 1.00 86.94 105 ARG A CA 1
ATOM 853 C C . ARG A 1 105 ? 1.527 -0.136 -19.335 1.00 86.94 105 ARG A C 1
ATOM 855 O O . ARG A 1 105 ? 1.520 0.084 -18.130 1.00 86.94 105 ARG A O 1
ATOM 862 N N . ALA A 1 106 ? 2.174 0.642 -20.206 1.00 86.88 106 ALA A N 1
ATOM 863 C CA . ALA A 1 106 ? 3.026 1.762 -19.808 1.00 86.88 106 ALA A CA 1
ATOM 864 C C . ALA A 1 106 ? 2.261 2.807 -18.977 1.00 86.88 106 ALA A C 1
ATOM 866 O O . ALA A 1 106 ? 2.746 3.253 -17.941 1.00 86.88 106 ALA A O 1
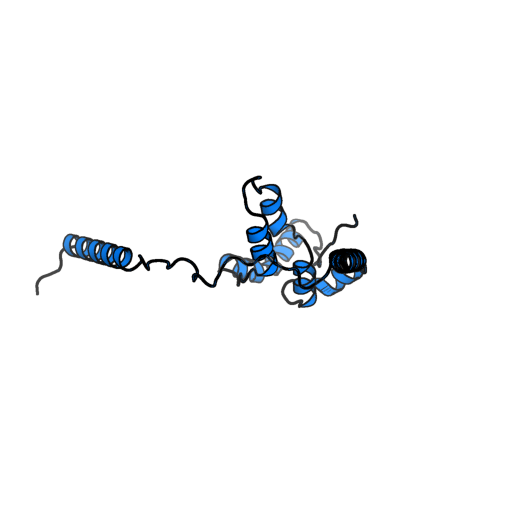ATOM 867 N N . ASN A 1 107 ? 1.022 3.132 -19.362 1.00 83.44 107 ASN A N 1
ATOM 868 C CA . ASN A 1 107 ? 0.186 4.073 -18.607 1.00 83.44 107 ASN A CA 1
ATOM 869 C C . ASN A 1 107 ? -0.191 3.539 -17.221 1.00 83.44 107 ASN A C 1
ATOM 871 O O . ASN A 1 107 ? -0.266 4.299 -16.257 1.00 83.44 107 ASN A O 1
ATOM 875 N N . VAL A 1 108 ? -0.422 2.229 -17.113 1.00 87.88 108 VAL A N 1
ATOM 876 C CA . VAL A 1 108 ? -0.741 1.583 -15.836 1.00 87.88 108 VAL A CA 1
ATOM 877 C C . VAL A 1 108 ? 0.464 1.624 -14.912 1.00 87.88 108 VAL A C 1
ATOM 879 O O . VAL A 1 108 ? 0.307 2.024 -13.763 1.00 87.88 108 VAL A O 1
ATOM 882 N N . VAL A 1 109 ? 1.643 1.256 -15.419 1.00 87.69 109 VAL A N 1
ATOM 883 C CA . VAL A 1 109 ? 2.908 1.302 -14.675 1.00 87.69 109 VAL A CA 1
ATOM 884 C C . VAL A 1 109 ? 3.205 2.729 -14.223 1.00 87.69 109 VAL A C 1
ATOM 886 O O . VAL A 1 109 ? 3.445 2.948 -13.040 1.00 87.69 109 VAL A O 1
ATOM 889 N N . LYS A 1 110 ? 3.065 3.717 -15.117 1.00 87.06 110 LYS A N 1
ATOM 890 C CA . LYS A 1 110 ? 3.229 5.137 -14.777 1.00 87.06 110 LYS A CA 1
ATOM 891 C C . LYS A 1 110 ? 2.318 5.551 -13.622 1.00 87.06 110 LYS A C 1
ATOM 893 O O . LYS A 1 110 ? 2.764 6.232 -12.707 1.00 87.06 110 LYS A O 1
ATOM 898 N N . LEU A 1 111 ? 1.053 5.132 -13.635 1.00 85.31 111 LEU A N 1
ATOM 899 C CA . LEU A 1 111 ? 0.147 5.468 -12.542 1.00 85.31 111 LEU A CA 1
ATOM 900 C C . LEU A 1 111 ? 0.493 4.730 -11.239 1.00 85.31 111 LEU A C 1
ATOM 902 O O . LEU A 1 111 ? 0.285 5.287 -10.172 1.00 85.31 111 LEU A O 1
ATOM 906 N N . LEU A 1 112 ? 0.980 3.489 -11.300 1.00 87.44 112 LEU A N 1
ATOM 907 C CA . LEU A 1 112 ? 1.388 2.753 -10.097 1.00 87.44 112 LEU A CA 1
ATOM 908 C C . LEU A 1 112 ? 2.612 3.395 -9.431 1.00 87.44 112 LEU A C 1
ATOM 910 O O . LEU A 1 112 ? 2.617 3.545 -8.215 1.00 87.44 112 LEU A O 1
ATOM 914 N N . LEU A 1 113 ? 3.602 3.809 -10.226 1.00 85.75 113 LEU A N 1
ATOM 915 C CA . LEU A 1 113 ? 4.864 4.360 -9.725 1.00 85.75 113 LEU A CA 1
ATOM 916 C C . LEU A 1 113 ? 4.772 5.839 -9.327 1.00 85.75 113 LEU A C 1
ATOM 918 O O . LEU A 1 113 ? 5.425 6.256 -8.378 1.00 85.75 113 LEU A O 1
ATOM 922 N N . TYR A 1 114 ? 3.965 6.633 -10.037 1.00 84.50 114 TYR A N 1
ATOM 923 C CA . TYR A 1 114 ? 3.927 8.095 -9.888 1.00 84.50 114 TYR A CA 1
ATOM 924 C C . TYR A 1 114 ? 2.544 8.622 -9.474 1.00 84.50 114 TYR A C 1
ATOM 926 O O . TYR A 1 114 ? 2.146 9.728 -9.851 1.00 84.50 114 TYR A O 1
ATOM 934 N N . SER A 1 115 ? 1.760 7.822 -8.746 1.00 80.19 115 SER A N 1
ATOM 935 C CA . SER A 1 115 ? 0.467 8.269 -8.220 1.00 80.19 115 SER A CA 1
ATOM 936 C C . SER A 1 115 ? 0.655 9.406 -7.211 1.00 80.19 115 SER A C 1
ATOM 938 O O . SER A 1 115 ? 1.240 9.208 -6.154 1.00 80.19 115 SER A O 1
ATOM 940 N N . ASN A 1 116 ? 0.069 10.570 -7.499 1.00 77.75 116 ASN A N 1
ATOM 941 C CA . ASN A 1 116 ? 0.093 11.753 -6.628 1.00 77.75 116 ASN A CA 1
ATOM 942 C C . ASN A 1 116 ? -1.231 11.963 -5.874 1.00 77.75 116 ASN A C 1
ATOM 944 O O . ASN A 1 116 ? -1.615 13.097 -5.586 1.00 77.75 116 ASN A O 1
ATOM 948 N N . PHE A 1 117 ? -1.991 10.896 -5.621 1.00 82.62 117 PHE A N 1
ATOM 949 C CA . PHE A 1 117 ? -3.261 11.009 -4.906 1.00 82.62 117 PHE A CA 1
ATOM 950 C C . PHE A 1 117 ? -3.028 11.476 -3.462 1.00 82.62 117 PHE A C 1
ATOM 952 O O . PHE A 1 117 ? -2.359 10.796 -2.693 1.00 82.62 117 PHE A O 1
ATOM 959 N N . LYS A 1 118 ? -3.605 12.628 -3.100 1.00 80.62 118 LYS A N 1
ATOM 960 C CA . LYS A 1 118 ? -3.455 13.256 -1.774 1.00 80.62 118 LYS A CA 1
ATOM 961 C C . LYS A 1 118 ? -4.642 13.013 -0.832 1.00 80.62 118 LYS A C 1
ATOM 963 O O . LYS A 1 118 ? -4.732 13.657 0.207 1.00 80.62 118 LYS A O 1
ATOM 968 N N . GLY A 1 119 ? -5.557 12.112 -1.190 1.00 85.12 119 GLY A N 1
ATOM 969 C CA . GLY A 1 119 ? -6.810 11.924 -0.460 1.00 85.12 119 GLY A CA 1
ATOM 970 C C . GLY A 1 119 ? -7.924 12.857 -0.938 1.00 85.12 119 GLY A C 1
ATOM 971 O O . GLY A 1 119 ? -7.684 13.908 -1.532 1.00 85.12 119 GLY A O 1
ATOM 972 N N . ASN A 1 120 ? -9.163 12.448 -0.681 1.00 92.75 120 ASN A N 1
ATOM 973 C CA . ASN A 1 120 ? -10.343 13.308 -0.736 1.00 92.75 120 ASN A CA 1
ATOM 974 C C . ASN A 1 120 ? -11.017 13.325 0.646 1.00 92.75 120 ASN A C 1
ATOM 976 O O . ASN A 1 120 ? -10.547 12.668 1.577 1.00 92.75 120 ASN A O 1
ATOM 980 N N . ASP A 1 121 ? -12.118 14.062 0.783 1.00 95.25 121 ASP A N 1
ATOM 981 C CA . ASP A 1 121 ? -12.825 14.190 2.063 1.00 95.25 121 ASP A CA 1
ATOM 982 C C . ASP A 1 121 ? -13.282 12.842 2.626 1.00 95.25 121 ASP A C 1
ATOM 984 O O . ASP A 1 121 ? -13.155 12.605 3.824 1.00 95.25 121 ASP A O 1
ATOM 988 N N . ALA A 1 122 ? -13.715 11.922 1.762 1.00 94.88 122 ALA A N 1
ATOM 989 C CA . ALA A 1 122 ? -14.098 10.577 2.173 1.00 94.88 122 ALA A CA 1
ATOM 990 C C . ALA A 1 122 ? -12.894 9.750 2.656 1.00 94.88 122 ALA A C 1
ATOM 992 O O . ALA A 1 122 ? -12.998 9.051 3.658 1.00 94.88 122 ALA A O 1
ATOM 993 N N . THR A 1 123 ? -11.741 9.838 1.982 1.00 91.81 1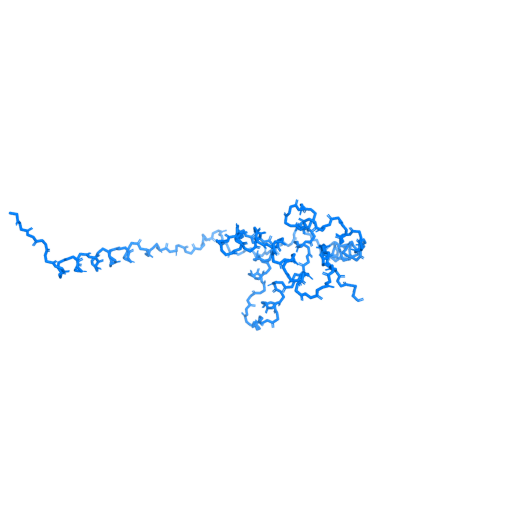23 THR A N 1
ATOM 994 C CA . THR A 1 123 ? -10.511 9.147 2.410 1.00 91.81 123 THR A CA 1
ATOM 995 C C . THR A 1 123 ? -10.020 9.671 3.754 1.00 91.81 123 THR A C 1
ATOM 997 O O . THR A 1 123 ? -9.634 8.882 4.609 1.00 91.81 123 THR A O 1
ATOM 1000 N N . ARG A 1 124 ? -10.058 10.992 3.953 1.00 93.38 124 ARG A N 1
ATOM 1001 C CA . ARG A 1 124 ? -9.647 11.618 5.212 1.00 93.38 124 ARG A CA 1
ATOM 1002 C C . ARG A 1 124 ? -10.573 11.226 6.358 1.00 93.38 124 ARG A C 1
ATOM 1004 O O . ARG A 1 124 ? -10.084 10.786 7.388 1.00 93.38 124 ARG A O 1
ATOM 1011 N N . TYR A 1 125 ? -11.887 11.297 6.143 1.00 96.12 125 TYR A N 1
ATOM 1012 C CA . TYR A 1 125 ? -12.864 10.836 7.127 1.00 96.12 125 TYR A CA 1
ATOM 1013 C C . TYR A 1 125 ? -12.655 9.358 7.485 1.00 96.12 125 TYR A C 1
ATOM 1015 O O . TYR A 1 125 ? -12.666 9.002 8.658 1.00 96.12 125 TYR A O 1
ATOM 1023 N N . GLY A 1 126 ? -12.413 8.505 6.482 1.00 94.25 126 GLY A N 1
ATOM 1024 C CA . GLY A 1 126 ? -12.110 7.091 6.701 1.00 94.25 126 GLY A CA 1
ATOM 1025 C C . GLY A 1 126 ? -10.880 6.882 7.584 1.00 94.25 126 GLY A C 1
ATOM 1026 O O . GLY A 1 126 ? -10.948 6.100 8.522 1.00 94.25 126 GLY A O 1
ATOM 1027 N N . HIS A 1 127 ? -9.799 7.622 7.327 1.00 90.69 127 HIS A N 1
ATOM 1028 C CA . HIS A 1 127 ? -8.576 7.569 8.131 1.00 90.69 127 HIS A CA 1
ATOM 1029 C C . HIS A 1 127 ? -8.798 8.060 9.571 1.00 90.69 127 HIS A C 1
ATOM 1031 O O . HIS A 1 127 ? -8.366 7.417 10.521 1.00 90.69 127 HIS A O 1
ATOM 1037 N N . GLU A 1 128 ? -9.498 9.184 9.752 1.00 93.56 128 GLU A N 1
ATOM 1038 C CA . GLU A 1 128 ? -9.788 9.752 11.078 1.00 93.56 128 GLU A CA 1
ATOM 1039 C C . GLU A 1 128 ? -10.681 8.832 11.928 1.00 93.56 128 GLU A C 1
ATOM 1041 O O . GLU A 1 128 ? -10.484 8.725 13.137 1.00 93.56 128 GLU A O 1
ATOM 1046 N N . MET A 1 129 ? -11.641 8.147 11.300 1.00 95.94 129 MET A N 1
ATOM 1047 C CA . MET A 1 129 ? -12.622 7.299 11.988 1.00 95.94 129 MET A CA 1
ATOM 1048 C C . MET A 1 129 ? -12.221 5.824 12.079 1.00 95.94 129 MET A C 1
ATOM 1050 O O . MET A 1 129 ? -12.940 5.042 12.703 1.00 95.94 129 MET A O 1
ATOM 1054 N N . GLU A 1 130 ? -11.092 5.421 11.490 1.00 93.88 130 GLU A N 1
ATOM 1055 C CA . GLU A 1 130 ? -10.662 4.018 11.436 1.00 93.88 130 GLU A CA 1
ATOM 1056 C C . GLU A 1 130 ? -10.557 3.398 12.836 1.00 93.88 130 GLU A C 1
ATOM 1058 O O . GLU A 1 130 ? -11.070 2.302 13.077 1.00 93.88 130 GLU A O 1
ATOM 1063 N N . LYS A 1 131 ? -9.962 4.134 13.783 1.00 93.75 131 LYS A N 1
ATOM 1064 C CA . LYS A 1 131 ? -9.808 3.682 15.169 1.00 93.75 131 LYS A CA 1
ATOM 1065 C C . LYS A 1 131 ? -11.158 3.426 15.839 1.00 93.75 131 LYS A C 1
ATOM 1067 O O . LYS A 1 131 ? -11.367 2.349 16.392 1.00 93.75 131 LYS A O 1
ATOM 1072 N N . THR A 1 132 ? -12.075 4.387 15.750 1.00 96.19 132 THR A N 1
ATOM 1073 C CA . THR A 1 132 ? -13.422 4.273 16.325 1.00 96.19 132 THR A CA 1
ATOM 1074 C C . THR A 1 132 ? -14.190 3.113 15.702 1.00 96.19 132 THR A C 1
ATOM 1076 O O . THR A 1 132 ? -14.786 2.314 16.417 1.00 96.19 132 THR A O 1
ATOM 1079 N N . ALA A 1 133 ? -14.126 2.957 14.377 1.00 96.25 133 ALA A N 1
ATOM 1080 C CA . ALA A 1 133 ? -14.794 1.861 13.683 1.00 96.25 133 ALA A CA 1
ATOM 1081 C C . ALA A 1 133 ? -14.283 0.481 14.135 1.00 96.25 133 ALA A C 1
ATOM 1083 O O . ALA A 1 133 ? -15.078 -0.450 14.286 1.00 96.25 133 ALA A O 1
ATOM 1084 N N . ARG A 1 134 ? -12.971 0.351 14.375 1.00 95.44 134 ARG A N 1
ATOM 1085 C CA . ARG A 1 134 ? -12.337 -0.879 14.869 1.00 95.44 134 ARG A CA 1
ATOM 1086 C C . ARG A 1 134 ? -12.764 -1.226 16.295 1.00 95.44 134 ARG A C 1
ATOM 1088 O O . ARG A 1 134 ? -13.089 -2.379 16.569 1.00 95.44 134 ARG A O 1
ATOM 1095 N N . GLU A 1 135 ? -12.780 -0.241 17.188 1.00 96.00 135 GLU A N 1
ATOM 1096 C CA . GLU A 1 135 ? -13.235 -0.416 18.573 1.00 96.00 135 GLU A CA 1
ATOM 1097 C C . GLU A 1 135 ? -14.716 -0.816 18.612 1.00 96.00 135 GLU A C 1
ATOM 1099 O O . GLU A 1 135 ? -15.088 -1.783 19.277 1.00 96.00 135 GLU A O 1
ATOM 1104 N N . ASP A 1 136 ? -15.555 -0.144 17.821 1.00 97.19 136 ASP A N 1
ATOM 1105 C CA . ASP A 1 136 ? -16.985 -0.435 17.726 1.00 97.19 136 ASP A CA 1
ATOM 1106 C C . ASP A 1 136 ? -17.265 -1.864 17.254 1.00 97.19 136 ASP A C 1
ATOM 1108 O O . ASP A 1 136 ? -18.133 -2.545 17.809 1.00 97.19 136 ASP A O 1
ATOM 1112 N N . ILE A 1 137 ? -16.567 -2.334 16.215 1.00 97.12 137 ILE A N 1
ATOM 1113 C CA . ILE A 1 137 ? -16.771 -3.695 15.708 1.00 97.12 137 ILE A CA 1
ATOM 1114 C C . ILE A 1 137 ? -16.184 -4.746 16.659 1.00 97.12 137 ILE A C 1
ATOM 1116 O O . ILE A 1 137 ? -16.823 -5.778 16.865 1.00 97.12 137 ILE A O 1
ATOM 1120 N N . GLY A 1 138 ? -15.046 -4.464 17.303 1.00 97.12 138 GLY A N 1
ATOM 1121 C CA . GLY A 1 138 ? -14.475 -5.320 18.346 1.00 97.12 138 GLY A CA 1
ATOM 1122 C C . GLY A 1 138 ? -15.438 -5.513 19.520 1.00 97.12 138 GLY A C 1
ATOM 1123 O O . GLY A 1 138 ? -15.708 -6.645 19.919 1.00 97.12 138 GLY A O 1
ATOM 1124 N N . ASN A 1 139 ? -16.066 -4.429 19.987 1.00 96.88 139 ASN A N 1
ATOM 1125 C CA . ASN A 1 139 ? -17.083 -4.469 21.041 1.00 96.88 139 ASN A CA 1
ATOM 1126 C C . ASN A 1 139 ? -18.340 -5.244 20.617 1.00 96.88 139 ASN A C 1
ATOM 1128 O O . ASN A 1 139 ? -18.858 -6.052 21.384 1.00 96.88 139 ASN A O 1
ATOM 1132 N N . LYS A 1 140 ? -18.828 -5.037 19.385 1.00 97.50 140 LYS A N 1
ATOM 1133 C CA . LYS A 1 140 ? -20.017 -5.738 18.860 1.00 97.50 140 LYS A CA 1
ATOM 1134 C C . LYS A 1 140 ? -19.809 -7.242 18.716 1.00 97.50 140 LYS A C 1
ATOM 1136 O O . LYS A 1 140 ? -20.750 -8.006 18.910 1.00 97.50 140 LYS A O 1
ATOM 1141 N N . LEU A 1 141 ? -18.605 -7.653 18.334 1.00 97.00 141 LEU A N 1
ATOM 1142 C CA . LEU A 1 141 ? -18.255 -9.054 18.113 1.00 97.00 141 LEU A CA 1
ATOM 1143 C C . LEU A 1 141 ? -17.620 -9.713 19.345 1.00 97.00 141 LEU A C 1
ATOM 1145 O O . LEU A 1 141 ? -17.403 -10.921 19.332 1.00 97.00 141 LEU A O 1
ATOM 1149 N N . ASN A 1 142 ? -17.352 -8.940 20.401 1.00 96.62 142 ASN A N 1
ATOM 1150 C CA . ASN A 1 142 ? -16.632 -9.365 21.599 1.00 96.62 142 ASN A CA 1
ATOM 1151 C C . ASN A 1 142 ? -15.270 -10.014 21.273 1.00 96.62 142 ASN A C 1
ATOM 1153 O O . ASN A 1 142 ? -14.916 -11.061 21.819 1.00 96.62 142 ASN A O 1
ATOM 1157 N N . ILE A 1 143 ? -14.522 -9.396 20.352 1.00 96.81 143 ILE A N 1
ATOM 1158 C CA . ILE A 1 143 ? -13.171 -9.812 19.948 1.00 96.81 143 ILE A CA 1
ATOM 1159 C C . ILE A 1 143 ? -12.206 -8.626 19.996 1.00 96.81 143 ILE A C 1
ATOM 1161 O O . ILE A 1 143 ? -12.578 -7.493 19.688 1.00 96.81 143 ILE A O 1
ATOM 1165 N N . ALA A 1 144 ? -10.947 -8.895 20.338 1.00 94.00 144 ALA A N 1
ATOM 1166 C CA . ALA A 1 144 ? -9.868 -7.930 20.164 1.00 94.00 144 ALA A CA 1
ATOM 1167 C C . ALA A 1 144 ? -9.442 -7.894 18.688 1.00 94.00 144 ALA A C 1
ATOM 1169 O O . ALA A 1 144 ? -9.294 -8.945 18.061 1.00 94.00 144 ALA A O 1
ATOM 1170 N N . ILE A 1 145 ? -9.270 -6.692 18.132 1.00 94.62 145 ILE A N 1
ATOM 1171 C CA . ILE A 1 145 ? -8.834 -6.487 16.747 1.00 94.62 145 ILE A CA 1
ATOM 1172 C C . ILE A 1 145 ? -7.566 -5.652 16.768 1.00 94.62 145 ILE A C 1
ATOM 1174 O O . ILE A 1 145 ? -7.605 -4.456 17.065 1.00 94.62 145 ILE A O 1
ATOM 1178 N N . ASP A 1 146 ? -6.463 -6.300 16.423 1.00 91.88 146 ASP A N 1
ATOM 1179 C CA . ASP A 1 146 ? -5.148 -5.681 16.382 1.00 91.88 146 ASP A CA 1
ATOM 1180 C C . ASP A 1 146 ? -4.880 -5.008 15.033 1.00 91.88 146 ASP A C 1
ATOM 1182 O O . ASP A 1 146 ? -5.397 -5.401 13.982 1.00 91.88 146 ASP A O 1
ATOM 1186 N N . GLU A 1 147 ? -4.041 -3.978 15.068 1.00 92.38 147 GLU A N 1
ATOM 1187 C CA . GLU A 1 147 ? -3.514 -3.347 13.863 1.00 92.38 147 GLU A CA 1
ATOM 1188 C C . GLU A 1 147 ? -2.454 -4.244 13.215 1.00 92.38 147 GLU A C 1
ATOM 1190 O O . GLU A 1 147 ? -1.684 -4.930 13.890 1.00 92.38 147 GLU A O 1
ATOM 1195 N N . CYS A 1 148 ? -2.401 -4.215 11.886 1.00 94.06 148 CYS A N 1
ATOM 1196 C CA . CYS A 1 148 ? -1.455 -4.992 11.100 1.00 94.06 148 CYS A CA 1
ATOM 1197 C C . CYS A 1 148 ? -0.760 -4.120 10.056 1.00 94.06 148 CYS A C 1
ATOM 1199 O O . CYS A 1 148 ? -1.281 -3.088 9.621 1.00 94.06 148 CYS A O 1
ATOM 1201 N N . GLY A 1 149 ? 0.444 -4.537 9.680 1.00 94.19 149 GLY A N 1
ATOM 1202 C CA . GLY A 1 149 ? 1.226 -3.889 8.642 1.00 94.19 149 GLY A CA 1
ATOM 1203 C C . GLY A 1 149 ? 0.993 -4.488 7.262 1.00 94.19 149 GLY A C 1
ATOM 1204 O O . GLY A 1 149 ? -0.060 -5.034 6.929 1.00 94.19 149 GLY A O 1
ATOM 1205 N N . LEU A 1 150 ? 2.006 -4.356 6.412 1.00 94.06 150 LEU A N 1
ATOM 1206 C CA . LEU A 1 150 ? 1.971 -4.887 5.060 1.00 94.06 150 LEU A CA 1
ATOM 1207 C C . LEU A 1 150 ? 2.245 -6.397 5.060 1.00 94.06 150 LEU A C 1
ATOM 1209 O O . LEU A 1 150 ? 3.382 -6.826 5.246 1.00 94.06 150 LEU A O 1
ATOM 1213 N N . PHE A 1 151 ? 1.219 -7.190 4.756 1.00 94.06 151 PHE A N 1
ATOM 1214 C CA . PHE A 1 151 ? 1.389 -8.608 4.443 1.00 94.06 151 PHE A CA 1
ATOM 1215 C C . PHE A 1 151 ? 1.860 -8.805 3.003 1.00 94.06 151 PHE A C 1
ATOM 1217 O O . PHE A 1 151 ? 1.337 -8.196 2.065 1.00 94.06 151 PHE A O 1
ATOM 1224 N N . ILE A 1 152 ? 2.8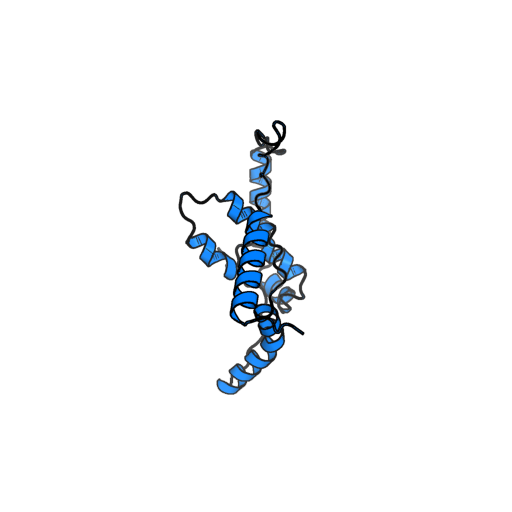36 -9.692 2.834 1.00 92.69 152 ILE A N 1
ATOM 1225 C CA . ILE A 1 152 ? 3.414 -10.056 1.542 1.00 92.69 152 ILE A CA 1
ATOM 1226 C C . ILE A 1 152 ? 3.177 -11.550 1.345 1.00 92.69 152 ILE A C 1
ATOM 1228 O O . ILE A 1 152 ? 3.475 -12.340 2.238 1.00 92.69 152 ILE A O 1
ATOM 1232 N N . SER A 1 153 ? 2.630 -11.929 0.188 1.00 89.25 153 SER A N 1
ATOM 1233 C CA . SER A 1 153 ? 2.506 -13.344 -0.165 1.00 89.25 153 SER A CA 1
ATOM 1234 C C . SER A 1 153 ? 3.906 -13.928 -0.356 1.00 89.25 153 SER A C 1
ATOM 1236 O O . SER A 1 153 ? 4.657 -13.360 -1.153 1.00 89.25 153 SER A O 1
ATOM 1238 N N . PRO A 1 154 ? 4.267 -15.028 0.327 1.00 80.06 154 PRO A N 1
ATOM 1239 C CA . PRO A 1 154 ? 5.319 -15.889 -0.188 1.00 80.06 1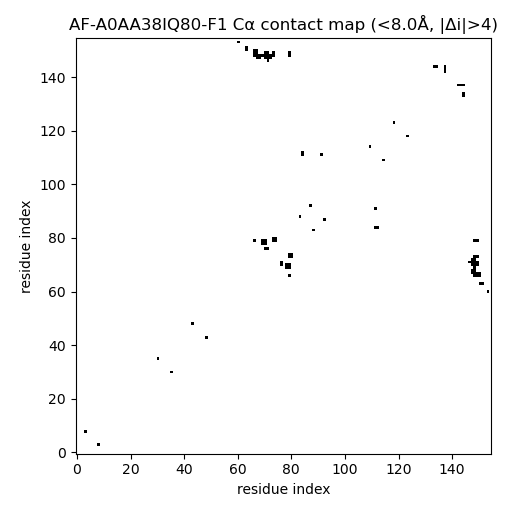54 PRO A CA 1
ATOM 1240 C C . PRO A 1 154 ? 4.818 -16.483 -1.514 1.00 80.06 154 PRO A C 1
ATOM 1242 O O . PRO A 1 154 ? 3.625 -16.787 -1.631 1.00 80.06 154 PRO A O 1
ATOM 1245 N N . ASP A 1 155 ? 5.690 -16.543 -2.517 1.00 63.28 155 ASP A N 1
ATOM 1246 C CA . ASP A 1 155 ? 5.392 -17.196 -3.800 1.00 63.28 155 ASP A CA 1
ATOM 1247 C C . ASP A 1 155 ? 5.229 -18.718 -3.633 1.00 63.28 155 ASP A C 1
ATOM 1249 O O . ASP A 1 155 ? 5.931 -19.305 -2.771 1.00 63.28 155 ASP A O 1
#

Sequence (155 aa):
MRTISPEDVKLLARNVYNILQKKNKQKISGPDLDYGRQNIVMDIDDAEFENHKKTFLETLGADINKIEIETRNQNDSIKWQSERLKRLTASSFGRICKLRKNTSRANVVKLLLYSNFKGNDATRYGHEMEKTAREDIGNKLNIAIDECGLFISPD

Nearest PDB structures (foldseek):
  5l93-assembly1_A  TM=3.256E-01  e=6.985E+00  Human immunodeficiency virus type 1 (NEW YORK-5 ISOLATE)

InterPro domains:
  IPR011335 Restriction endonuclease type II-like [SSF52980] (66-155)
  IPR011604 PD-(D/E)XK endonuclease-like domain superfamily [G3DSA:3.90.320.10] (53-155)
  IPR019080 YqaJ viral recombinase [PF09588] (79-147)
  IPR051703 NF-kappa-B Signaling Regulator [PTHR46609] (23-155)

Secondary structure (DSSP, 8-state):
--PPPHHHHHHHHHHHHHHHHHTT----PPSPTTSS------SS-HHHHHHHHHHHHHHHHTTHHHHHHHTTTGGG-HHHHHHHHTS--HHHHHHHHT--TTS-HHHHHHHHHS------HHHHHHHHHHHHHHHHHHHHHT-------------

Foldseek 3Di:
DDDQDPVNVVVVVVVVVVVVVVVPPPPPDDPDPPGDDPPVPPPDDPVVVVVVVVVLVVVLLPDQVVQWVQFLVPPVHPSLVVNQLSDDDPVLVVVVVPDDPPDDVVVSNCCSNPPPDPDDPVRVVCVVCVVVVQVVVCVVVVHHDGGIGDHDDDD

Radius of gyration: 25.57 Å; Cα contacts (8 Å, |Δi|>4): 52; chains: 1; bounding box: 60×68×55 Å